Protein AF-T1ARJ4-F1 (afdb_monomer_lite)

Organism: NCBI:txid410659

Radius of gyration: 18.25 Å; chains: 1; bounding box: 37×45×45 Å

Foldseek 3Di:
DDWDKFWWADPNAIWMWTDPDVFKTFTFPPDRAPVRLVVVCVVVVHDSVVSRVVGGPRPIDGPPPIGTDPNHDDPDNVPDDDDDDQCPDPVSVVVVVVVVD

Structure (mmCIF, N/CA/C/O backbone):
data_AF-T1ARJ4-F1
#
_entry.id   AF-T1ARJ4-F1
#
loop_
_atom_site.group_PDB
_atom_site.id
_atom_site.type_symbol
_atom_site.label_atom_id
_atom_site.label_alt_id
_atom_site.label_comp_id
_atom_site.label_asym_id
_atom_site.label_entity_id
_atom_site.label_seq_id
_atom_site.pdbx_PDB_ins_code
_atom_site.Cartn_x
_atom_site.Cartn_y
_atom_site.Cartn_z
_atom_site.occupancy
_atom_site.B_iso_or_equiv
_atom_site.auth_seq_id
_atom_site.auth_comp_id
_atom_site.auth_asym_id
_atom_site.auth_atom_id
_atom_site.pdbx_PDB_model_num
ATOM 1 N N . MET A 1 1 ? 1.915 12.462 14.276 1.00 64.06 1 MET A N 1
ATOM 2 C CA . MET A 1 1 ? 2.733 11.327 13.788 1.00 64.06 1 MET A CA 1
ATOM 3 C C . MET A 1 1 ? 2.265 10.970 12.388 1.00 64.06 1 MET A C 1
ATOM 5 O O . MET A 1 1 ? 1.069 11.068 12.143 1.00 64.06 1 MET A O 1
ATOM 9 N N . SER A 1 2 ? 3.171 10.622 11.473 1.00 87.00 2 SER A N 1
ATOM 10 C CA . SER A 1 2 ? 2.799 10.201 10.118 1.00 87.00 2 SER A CA 1
ATOM 11 C C . SER A 1 2 ? 2.378 8.730 10.108 1.00 87.00 2 SER A C 1
ATOM 13 O O . SER A 1 2 ? 3.049 7.876 10.683 1.00 87.00 2 SER A O 1
ATOM 15 N N . LEU A 1 3 ? 1.255 8.436 9.452 1.00 92.81 3 LEU A N 1
ATOM 16 C CA . LEU A 1 3 ? 0.841 7.066 9.162 1.00 92.81 3 LEU A CA 1
ATOM 17 C C . LEU A 1 3 ? 1.707 6.524 8.019 1.00 92.81 3 LEU A C 1
ATOM 19 O O . LEU A 1 3 ? 1.800 7.150 6.964 1.00 92.81 3 LEU A O 1
ATOM 23 N N . ARG A 1 4 ? 2.316 5.357 8.226 1.00 95.44 4 ARG A N 1
ATOM 24 C CA . ARG A 1 4 ? 3.116 4.648 7.223 1.00 95.44 4 ARG A CA 1
ATOM 25 C C . ARG A 1 4 ? 2.526 3.256 7.026 1.00 95.44 4 ARG A C 1
ATOM 27 O O . ARG A 1 4 ? 2.360 2.524 8.000 1.00 95.44 4 ARG A O 1
ATOM 34 N N . LEU A 1 5 ? 2.197 2.917 5.785 1.00 96.38 5 LEU A N 1
ATOM 35 C CA . LEU A 1 5 ? 1.611 1.634 5.402 1.00 96.38 5 LEU A CA 1
ATOM 36 C C . LEU A 1 5 ? 2.557 0.884 4.473 1.00 96.38 5 LEU A C 1
ATOM 38 O O . LEU A 1 5 ? 3.272 1.501 3.684 1.00 96.38 5 LEU A O 1
ATOM 42 N N . VAL A 1 6 ? 2.518 -0.441 4.545 1.00 96.25 6 VAL A N 1
ATOM 43 C CA . VAL A 1 6 ? 3.244 -1.333 3.644 1.00 96.25 6 VAL A CA 1
ATOM 44 C C . VAL A 1 6 ? 2.318 -2.440 3.155 1.00 96.25 6 VAL A C 1
ATOM 46 O O . VAL A 1 6 ? 1.494 -2.951 3.915 1.00 96.25 6 VAL A O 1
ATOM 49 N N . GLN A 1 7 ? 2.450 -2.793 1.876 1.00 97.31 7 GLN A N 1
ATOM 50 C CA . GLN A 1 7 ? 1.855 -3.993 1.295 1.00 97.31 7 GLN A CA 1
ATOM 51 C C . GLN A 1 7 ? 2.934 -5.069 1.230 1.00 97.31 7 GLN A C 1
ATOM 53 O O . GLN A 1 7 ? 4.023 -4.817 0.709 1.00 97.31 7 GLN A O 1
ATOM 58 N N . ILE A 1 8 ? 2.640 -6.258 1.740 1.00 96.44 8 ILE A N 1
ATOM 59 C CA . ILE A 1 8 ? 3.583 -7.377 1.757 1.00 96.44 8 ILE A CA 1
ATOM 60 C C . ILE A 1 8 ? 2.879 -8.682 1.408 1.00 96.44 8 ILE A C 1
ATOM 62 O O . ILE A 1 8 ? 1.654 -8.790 1.484 1.00 96.44 8 ILE A O 1
ATOM 66 N N . GLU A 1 9 ? 3.671 -9.677 1.036 1.00 96.19 9 GLU A N 1
ATOM 67 C CA . GLU A 1 9 ? 3.228 -11.051 0.857 1.00 96.19 9 GLU A CA 1
ATOM 68 C C . GLU A 1 9 ? 3.933 -11.955 1.877 1.00 96.19 9 GLU A C 1
ATOM 70 O O . GLU A 1 9 ? 5.165 -11.976 1.959 1.00 96.19 9 GLU A O 1
ATOM 75 N N . ILE A 1 10 ? 3.143 -12.693 2.662 1.00 91.69 10 ILE A N 1
ATOM 76 C CA . ILE A 1 10 ? 3.594 -13.660 3.669 1.00 91.69 10 ILE A CA 1
ATOM 77 C C . ILE A 1 10 ? 2.936 -14.996 3.337 1.00 91.69 10 ILE A C 1
ATOM 79 O O . ILE A 1 10 ? 1.717 -15.069 3.248 1.00 91.69 10 ILE A O 1
ATOM 83 N N . ALA A 1 11 ? 3.730 -16.054 3.153 1.00 90.19 11 ALA A N 1
ATOM 84 C CA . ALA A 1 11 ? 3.220 -17.388 2.808 1.00 90.19 11 ALA A CA 1
ATOM 85 C C . ALA A 1 11 ? 2.258 -17.390 1.594 1.00 90.19 11 ALA A C 1
ATOM 87 O O . ALA A 1 11 ? 1.251 -18.090 1.598 1.00 90.19 11 ALA A O 1
ATOM 88 N N . ALA A 1 12 ? 2.580 -16.601 0.560 1.00 91.06 12 ALA A N 1
ATOM 89 C CA . ALA A 1 12 ? 1.755 -16.370 -0.636 1.00 91.06 12 ALA A CA 1
ATOM 90 C C . ALA A 1 12 ? 0.411 -15.647 -0.394 1.00 91.06 12 ALA A C 1
ATOM 92 O O . ALA A 1 12 ? -0.374 -15.484 -1.327 1.00 91.06 12 ALA A O 1
ATOM 93 N N . GLU A 1 13 ? 0.160 -15.150 0.819 1.00 93.75 13 GLU A N 1
ATOM 94 C CA . GLU A 1 13 ? -0.980 -14.291 1.126 1.00 93.75 13 GLU A CA 1
ATOM 95 C C . GLU A 1 13 ? -0.571 -12.821 1.160 1.00 93.75 13 GLU A C 1
ATOM 97 O O . GLU A 1 13 ? 0.406 -12.434 1.805 1.00 93.75 13 GLU A O 1
ATOM 102 N N . ARG A 1 14 ? -1.361 -11.979 0.493 1.00 95.88 14 ARG A N 1
ATOM 103 C CA . ARG A 1 14 ? -1.184 -10.526 0.515 1.00 95.88 14 ARG A CA 1
ATOM 104 C C . ARG A 1 14 ? -1.818 -9.930 1.764 1.00 95.88 14 ARG A C 1
ATOM 106 O O . ARG A 1 14 ? -2.954 -10.259 2.102 1.00 95.88 14 ARG A O 1
ATOM 113 N N . CYS A 1 15 ? -1.127 -8.998 2.408 1.00 95.75 15 CYS A N 1
ATOM 114 C CA . CYS A 1 15 ? -1.693 -8.217 3.500 1.00 95.75 15 CYS A CA 1
ATOM 115 C C . CYS A 1 15 ? -1.148 -6.786 3.532 1.00 95.75 15 CYS A C 1
ATOM 117 O O . CYS A 1 15 ? -0.124 -6.457 2.926 1.00 95.75 15 CYS A O 1
ATOM 119 N N . VAL A 1 16 ? -1.863 -5.928 4.260 1.00 97.31 16 VAL A N 1
ATOM 120 C CA . VAL A 1 16 ? -1.433 -4.565 4.579 1.00 97.31 16 VAL A CA 1
ATOM 121 C C . VAL A 1 16 ? -1.017 -4.516 6.041 1.00 97.31 16 VAL A C 1
ATOM 123 O O . VAL A 1 16 ? -1.681 -5.095 6.902 1.00 97.31 16 VAL A O 1
ATOM 126 N N . ALA A 1 17 ? 0.056 -3.790 6.333 1.00 96.56 17 ALA A N 1
ATOM 127 C CA . 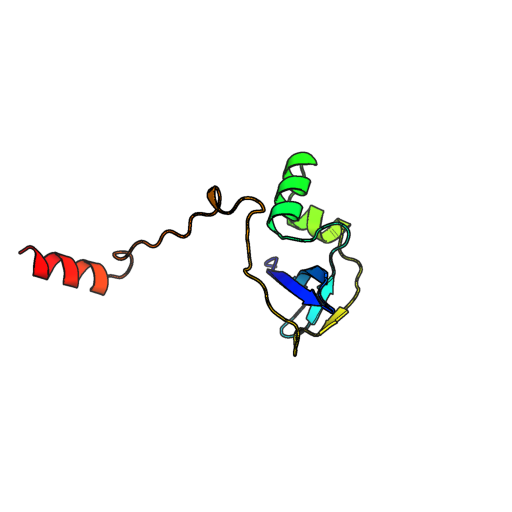ALA A 1 17 ? 0.503 -3.546 7.694 1.00 96.56 17 ALA A CA 1
ATOM 128 C C . ALA A 1 17 ? 0.818 -2.060 7.923 1.00 96.56 17 ALA A C 1
ATOM 130 O O . ALA A 1 17 ? 1.240 -1.350 7.008 1.00 96.56 17 ALA A O 1
ATOM 131 N N . ALA A 1 18 ? 0.606 -1.585 9.150 1.00 96.69 18 ALA A N 1
ATOM 132 C CA . ALA A 1 18 ? 0.981 -0.242 9.584 1.00 96.69 18 ALA A CA 1
ATOM 133 C C . ALA A 1 18 ? 2.325 -0.283 10.320 1.00 96.69 18 ALA A C 1
ATOM 135 O O . ALA A 1 18 ? 2.469 -1.034 11.284 1.00 96.69 18 ALA A O 1
ATOM 136 N N . LEU A 1 19 ? 3.305 0.511 9.880 1.00 94.94 19 LEU A N 1
ATOM 137 C CA . LEU A 1 19 ? 4.628 0.538 10.510 1.00 94.94 19 LEU A CA 1
ATOM 138 C C . LEU A 1 19 ? 4.546 1.153 11.907 1.00 94.94 19 LEU A C 1
ATOM 140 O O . LEU A 1 19 ? 4.009 2.251 12.079 1.00 94.94 19 LEU A O 1
ATOM 144 N N . VAL A 1 20 ? 5.160 0.475 12.873 1.00 89.62 20 VAL A N 1
ATOM 145 C CA . VAL A 1 20 ? 5.331 0.969 14.244 1.00 89.62 20 VAL A CA 1
ATOM 146 C C . VAL A 1 20 ? 6.692 1.650 14.377 1.00 89.62 20 VAL A C 1
ATOM 148 O O . VAL A 1 20 ? 6.773 2.785 14.843 1.00 89.62 20 VAL A O 1
ATOM 151 N N . ASP A 1 21 ? 7.742 1.007 13.871 1.00 86.50 21 ASP A N 1
ATOM 152 C CA . ASP A 1 21 ? 9.125 1.488 13.864 1.00 86.50 21 ASP A CA 1
ATOM 153 C C . ASP A 1 21 ? 9.858 1.030 12.582 1.00 86.50 21 ASP A C 1
ATOM 155 O O . ASP A 1 21 ? 9.223 0.676 11.583 1.00 86.50 21 ASP A O 1
ATOM 159 N N . GLU A 1 22 ? 11.189 1.126 12.566 1.00 78.62 22 GLU A N 1
ATOM 160 C CA . GLU A 1 22 ? 12.019 0.600 11.480 1.00 78.62 22 GLU A CA 1
ATOM 161 C C . GLU A 1 22 ? 12.276 -0.895 11.696 1.00 78.62 22 GLU A C 1
ATOM 163 O O . GLU A 1 22 ? 13.189 -1.284 12.416 1.00 78.62 22 GLU A O 1
ATOM 168 N N . GLY A 1 23 ? 11.441 -1.730 11.078 1.00 87.19 23 GLY A N 1
ATOM 169 C CA . GLY A 1 23 ? 11.581 -3.190 11.100 1.00 87.19 23 GLY A CA 1
ATOM 170 C C . GLY A 1 23 ? 10.295 -3.916 11.469 1.00 87.19 23 GLY A C 1
ATOM 171 O O . GLY A 1 23 ? 10.094 -5.046 11.025 1.00 87.19 23 GLY A O 1
ATOM 172 N N . HIS A 1 24 ? 9.384 -3.249 12.185 1.00 93.06 24 HIS A N 1
ATOM 173 C CA . HIS A 1 24 ? 8.152 -3.870 12.662 1.00 93.06 24 HIS A CA 1
ATOM 174 C C . HIS A 1 24 ? 6.898 -3.145 12.186 1.00 93.06 24 HIS A C 1
ATOM 176 O O . HIS A 1 24 ? 6.783 -1.914 12.225 1.00 93.06 24 HIS A O 1
ATOM 182 N N . ALA A 1 25 ? 5.905 -3.939 11.797 1.00 95.06 25 ALA A N 1
ATOM 183 C CA . ALA A 1 25 ? 4.586 -3.456 11.426 1.00 95.06 25 ALA A CA 1
ATOM 184 C C . ALA A 1 25 ? 3.480 -4.274 12.103 1.00 95.06 25 ALA A C 1
ATOM 186 O O . ALA A 1 25 ? 3.674 -5.433 12.461 1.00 95.06 25 ALA A O 1
ATOM 187 N N . HIS A 1 26 ? 2.308 -3.672 12.285 1.00 96.06 26 HIS A N 1
ATOM 188 C CA . HIS A 1 26 ? 1.109 -4.363 12.754 1.00 96.06 26 HIS A CA 1
ATOM 189 C C . HIS A 1 26 ? 0.205 -4.705 11.573 1.00 96.06 26 HIS A C 1
ATOM 191 O O . HIS A 1 26 ? -0.156 -3.814 10.800 1.00 96.06 26 HIS A O 1
ATOM 197 N N . ARG A 1 27 ? -0.179 -5.981 11.443 1.00 95.94 27 ARG A N 1
ATOM 198 C CA . ARG A 1 27 ? -1.106 -6.442 10.399 1.00 95.94 27 ARG A CA 1
ATOM 199 C C . ARG A 1 27 ? -2.466 -5.760 10.539 1.00 95.94 27 ARG A C 1
ATOM 201 O O . ARG A 1 27 ? -2.995 -5.639 11.649 1.00 95.94 27 ARG A O 1
ATOM 208 N N . LEU A 1 28 ? -3.042 -5.371 9.405 1.00 97.25 28 LEU A N 1
ATOM 209 C CA . LEU A 1 28 ? -4.417 -4.895 9.308 1.00 97.25 28 LEU A CA 1
ATOM 210 C C . LEU A 1 28 ? -5.341 -6.024 8.844 1.00 97.25 28 LEU A C 1
ATOM 212 O O . LEU A 1 28 ? -5.051 -6.697 7.855 1.00 97.25 28 LEU A O 1
ATOM 216 N N . ASP A 1 29 ? -6.467 -6.190 9.531 1.00 96.44 29 ASP A N 1
ATOM 217 C CA . ASP A 1 29 ? -7.476 -7.189 9.187 1.00 96.44 29 ASP A CA 1
ATOM 218 C C . ASP A 1 29 ? -8.483 -6.702 8.141 1.00 96.44 29 ASP A C 1
ATOM 220 O O . ASP A 1 29 ? -8.918 -5.542 8.114 1.00 96.44 29 ASP A O 1
ATOM 224 N N . GLY A 1 30 ? -8.921 -7.646 7.304 1.00 95.00 30 GLY A N 1
ATOM 225 C CA . GLY A 1 30 ? -10.003 -7.453 6.339 1.00 95.00 30 GLY A CA 1
ATOM 226 C C . GLY A 1 30 ? -9.653 -6.572 5.138 1.00 95.00 30 GLY A C 1
ATOM 227 O O . GLY A 1 30 ? -10.568 -6.027 4.524 1.00 95.00 30 GLY A O 1
ATOM 228 N N . VAL A 1 31 ? -8.359 -6.401 4.837 1.00 96.62 31 VAL A N 1
ATOM 229 C CA . VAL A 1 31 ? -7.858 -5.695 3.647 1.00 96.62 31 VAL A CA 1
ATOM 230 C C . VAL A 1 31 ? -6.600 -6.374 3.090 1.00 96.62 31 VAL A C 1
ATOM 232 O O . VAL A 1 31 ? -5.677 -6.702 3.838 1.00 96.62 31 VAL A O 1
ATOM 235 N N . ALA A 1 32 ? -6.542 -6.560 1.771 1.00 95.75 32 ALA A N 1
ATOM 236 C CA . ALA A 1 32 ? -5.411 -7.173 1.064 1.00 95.75 32 ALA A CA 1
ATOM 237 C C . ALA A 1 32 ? -4.539 -6.154 0.298 1.00 95.75 32 ALA A C 1
ATOM 239 O O . ALA A 1 32 ? -3.448 -6.494 -0.173 1.00 95.75 32 ALA A O 1
ATOM 240 N N . SER A 1 33 ? -4.999 -4.904 0.170 1.00 97.50 33 SER A N 1
ATOM 241 C CA . SER A 1 33 ? -4.244 -3.791 -0.419 1.00 97.50 33 SER A CA 1
ATOM 242 C C . SER A 1 33 ? -4.602 -2.444 0.219 1.00 97.50 33 SER A C 1
ATOM 244 O O . SER A 1 33 ? -5.660 -2.264 0.827 1.00 97.50 33 SER A O 1
ATOM 246 N N . VAL A 1 34 ? -3.709 -1.466 0.077 1.00 97.69 34 VAL A N 1
ATOM 247 C CA . VAL A 1 34 ? -3.920 -0.069 0.480 1.00 97.69 34 VAL A CA 1
ATOM 248 C C . VAL A 1 34 ? -5.048 0.553 -0.342 1.00 97.69 34 VAL A C 1
ATOM 250 O O . VAL A 1 34 ? -5.816 1.351 0.194 1.00 97.69 34 VAL A O 1
ATOM 253 N N . TYR A 1 35 ? -5.202 0.153 -1.608 1.00 97.69 35 TYR A N 1
ATOM 254 C CA . TYR A 1 35 ? -6.339 0.556 -2.437 1.00 97.69 35 TYR A CA 1
ATOM 255 C C . TYR A 1 35 ? -7.675 0.106 -1.832 1.00 97.69 35 TYR A C 1
ATOM 257 O O . TYR A 1 35 ? -8.607 0.905 -1.718 1.00 97.69 35 TYR A O 1
ATOM 265 N N . GL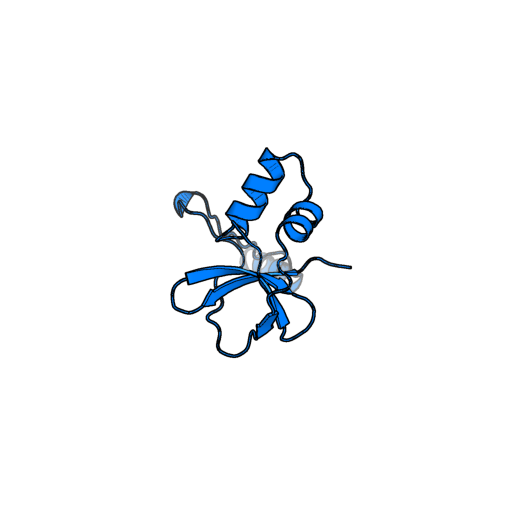U A 1 36 ? -7.764 -1.151 -1.392 1.00 97.81 36 GLU A N 1
ATOM 266 C CA . GLU A 1 36 ? -8.964 -1.674 -0.741 1.00 97.81 36 GLU A CA 1
ATOM 267 C C . GLU A 1 36 ? -9.239 -0.948 0.583 1.00 97.81 36 GLU A C 1
ATOM 269 O O . GLU A 1 36 ? -10.361 -0.500 0.819 1.00 97.81 36 GLU A O 1
ATOM 274 N N . LEU A 1 37 ? -8.207 -0.750 1.412 1.00 97.94 37 LEU A N 1
ATOM 275 C CA . LEU A 1 37 ? -8.305 0.023 2.652 1.00 97.94 37 LEU A CA 1
ATOM 276 C C . LEU A 1 37 ? -8.856 1.433 2.406 1.00 97.94 37 LEU A C 1
ATOM 278 O O . LEU A 1 37 ? -9.772 1.863 3.107 1.00 97.94 37 LEU A O 1
ATOM 282 N N . ALA A 1 38 ? -8.318 2.144 1.414 1.00 97.81 38 ALA A N 1
ATOM 283 C CA . ALA A 1 38 ? -8.758 3.489 1.067 1.00 97.81 38 ALA A CA 1
ATOM 284 C C . ALA A 1 38 ? -10.206 3.502 0.561 1.00 97.81 38 ALA A C 1
ATOM 286 O O . ALA A 1 38 ? -11.007 4.322 1.004 1.00 97.81 38 ALA A O 1
ATOM 287 N N . THR A 1 39 ? -10.564 2.556 -0.307 1.00 97.94 39 THR A N 1
ATOM 288 C CA . THR A 1 39 ? -11.918 2.433 -0.864 1.00 97.94 39 THR A CA 1
ATOM 289 C C . THR A 1 39 ? -12.947 2.162 0.232 1.00 97.94 39 THR A C 1
ATOM 291 O O . THR A 1 39 ? -13.981 2.827 0.296 1.00 97.94 39 THR A O 1
ATOM 294 N N . GLN A 1 40 ? -12.651 1.236 1.147 1.00 97.94 40 GLN A N 1
ATOM 295 C CA . GLN A 1 40 ? -13.528 0.936 2.276 1.00 97.94 40 GLN A CA 1
ATOM 296 C C . GLN A 1 40 ? -13.623 2.107 3.270 1.00 97.94 40 GLN A C 1
ATOM 298 O O . GLN A 1 40 ? -14.700 2.349 3.820 1.00 97.94 40 GLN A O 1
ATOM 303 N N . ALA A 1 41 ? -12.530 2.849 3.494 1.00 98.19 41 ALA A N 1
ATOM 304 C CA . ALA A 1 41 ? -12.532 4.042 4.341 1.00 98.19 41 ALA A CA 1
ATOM 305 C C . ALA A 1 41 ? -13.451 5.128 3.763 1.00 98.19 41 ALA A C 1
ATOM 307 O O . ALA A 1 41 ? -14.311 5.639 4.478 1.00 98.19 41 ALA A O 1
ATOM 308 N N . ILE A 1 42 ? -13.340 5.393 2.455 1.00 98.44 42 ILE A N 1
ATOM 309 C CA . ILE A 1 42 ? -14.212 6.324 1.726 1.00 98.44 42 ILE A CA 1
ATOM 310 C C . ILE A 1 42 ? -15.675 5.887 1.841 1.00 98.44 42 ILE A C 1
ATOM 312 O O . ILE A 1 42 ? -16.517 6.685 2.248 1.00 98.44 42 ILE A O 1
ATOM 316 N N . ALA A 1 43 ? -15.974 4.617 1.549 1.00 98.38 43 ALA A N 1
ATOM 317 C CA . ALA A 1 43 ? -17.334 4.080 1.628 1.00 98.38 43 ALA A CA 1
ATOM 318 C C . ALA A 1 43 ? -17.937 4.175 3.043 1.00 98.38 43 ALA A C 1
ATOM 320 O O . ALA A 1 43 ? -19.147 4.322 3.191 1.00 98.38 43 ALA A O 1
ATOM 321 N N . SER A 1 44 ? -17.094 4.121 4.078 1.00 97.69 44 SER A N 1
ATOM 322 C CA . SER A 1 44 ? -17.504 4.197 5.485 1.00 97.69 44 SER A CA 1
ATOM 323 C C . SER A 1 44 ? -17.464 5.615 6.070 1.00 97.69 44 SER A C 1
ATOM 325 O O . SER A 1 44 ? -17.751 5.780 7.255 1.00 97.69 44 SER A O 1
ATOM 327 N N . GLY A 1 45 ? -17.075 6.631 5.289 1.00 98.12 45 GLY A N 1
ATOM 328 C CA . GLY A 1 45 ? -16.917 8.006 5.775 1.00 98.12 45 GLY A CA 1
ATOM 329 C C . GLY A 1 45 ? -15.807 8.176 6.819 1.00 98.12 45 GLY A C 1
ATOM 330 O O . GLY A 1 45 ? -15.910 9.046 7.680 1.00 98.12 45 GLY A O 1
ATOM 331 N N . LEU A 1 46 ? -14.772 7.333 6.777 1.00 98.25 46 LEU A N 1
ATOM 332 C CA . LEU A 1 46 ? -13.647 7.350 7.713 1.00 98.25 46 LEU A CA 1
ATOM 333 C C . LEU A 1 46 ? -12.399 7.955 7.075 1.00 98.25 46 LEU A C 1
ATOM 335 O O . LEU A 1 46 ? -12.138 7.798 5.881 1.00 98.25 46 LEU A O 1
ATOM 339 N N . T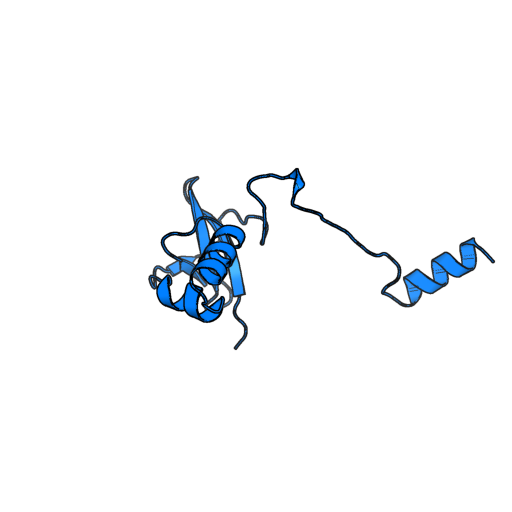HR A 1 47 ? -11.559 8.563 7.903 1.00 97.69 47 THR A N 1
ATOM 340 C CA . THR A 1 47 ? -10.174 8.853 7.532 1.00 97.69 47 THR A CA 1
ATOM 341 C C . THR A 1 47 ? -9.365 7.556 7.412 1.00 97.69 47 THR A C 1
ATOM 343 O O . THR A 1 47 ? -9.674 6.539 8.041 1.00 97.69 47 THR A O 1
ATOM 346 N N . LEU A 1 48 ? -8.263 7.587 6.653 1.00 96.25 48 LEU A N 1
ATOM 347 C CA . LEU A 1 48 ? -7.330 6.452 6.592 1.00 96.25 48 LEU A CA 1
ATOM 348 C C . LEU A 1 48 ? -6.780 6.077 7.974 1.00 96.25 48 LEU A C 1
ATOM 350 O O . LEU A 1 48 ? -6.605 4.896 8.256 1.00 96.25 48 LEU A O 1
ATOM 354 N N . GLN A 1 49 ? -6.530 7.060 8.844 1.00 96.25 49 GLN A N 1
ATOM 355 C CA . GLN A 1 49 ? -6.058 6.795 10.204 1.00 96.25 49 GLN A CA 1
ATOM 356 C C . GLN A 1 49 ? -7.096 6.013 11.015 1.00 96.25 49 GLN A C 1
ATOM 358 O O . GLN A 1 49 ? -6.751 4.995 11.606 1.00 96.25 49 GLN A O 1
ATOM 363 N N . GLU A 1 50 ? -8.367 6.416 10.984 1.00 97.38 50 GLU A N 1
ATOM 364 C CA . GLU A 1 50 ? -9.440 5.687 11.672 1.00 97.38 50 GLU A CA 1
ATOM 365 C C . GLU A 1 50 ? -9.641 4.281 11.101 1.00 97.38 50 GLU A C 1
ATOM 367 O O . GLU A 1 50 ? -9.814 3.328 11.862 1.00 97.38 50 GLU A O 1
A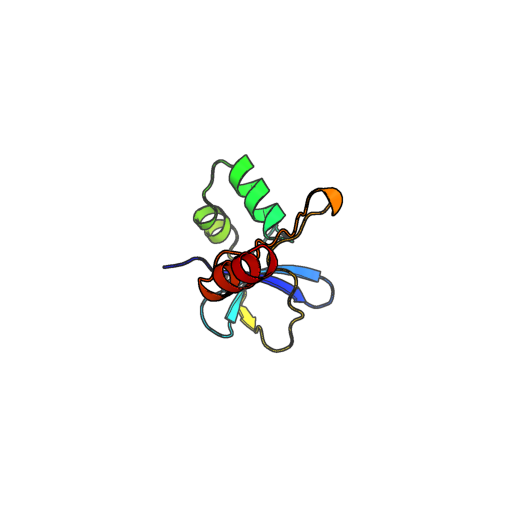TOM 372 N N . ALA A 1 51 ? -9.586 4.129 9.775 1.00 97.69 51 ALA A N 1
ATOM 373 C CA . ALA A 1 51 ? -9.704 2.830 9.119 1.00 97.69 51 ALA A CA 1
ATOM 374 C C . ALA A 1 51 ? -8.570 1.875 9.530 1.00 97.69 51 ALA A C 1
ATOM 376 O O . ALA A 1 51 ? -8.826 0.706 9.813 1.00 97.69 51 ALA A O 1
ATOM 377 N N . VAL A 1 52 ? -7.335 2.374 9.636 1.00 96.94 52 VAL A N 1
ATOM 378 C CA . VAL A 1 52 ? -6.189 1.612 10.154 1.00 96.94 52 VAL A CA 1
ATOM 379 C C . VAL A 1 52 ? -6.385 1.255 11.622 1.00 96.94 52 VAL A C 1
ATOM 381 O O . VAL A 1 52 ? -6.246 0.091 11.986 1.00 96.94 52 VAL A O 1
ATOM 384 N N . SER A 1 53 ? -6.745 2.221 12.471 1.00 95.12 53 SER A N 1
ATOM 385 C CA . SER A 1 53 ? -6.938 1.987 13.906 1.00 95.12 53 SER A CA 1
ATOM 386 C C . SER A 1 53 ? -8.002 0.927 14.192 1.00 95.12 53 SER A C 1
ATOM 388 O O . SER A 1 53 ? -7.820 0.130 15.104 1.00 95.12 53 SER A O 1
ATOM 390 N N . ARG A 1 54 ? -9.080 0.871 13.399 1.00 96.06 54 ARG A N 1
ATOM 391 C CA . ARG A 1 54 ? -10.141 -0.144 13.536 1.00 96.06 54 ARG A CA 1
ATOM 392 C C . ARG A 1 54 ? -9.726 -1.546 13.085 1.00 96.06 54 ARG A C 1
ATOM 394 O O . ARG A 1 54 ? -10.376 -2.510 13.472 1.00 96.06 54 ARG A O 1
ATOM 401 N N . ARG A 1 55 ? -8.698 -1.652 12.241 1.00 96.25 55 ARG A N 1
ATOM 402 C CA . ARG A 1 55 ? -8.237 -2.908 11.624 1.00 96.25 55 ARG A CA 1
ATOM 403 C C . ARG A 1 55 ? -6.936 -3.431 12.210 1.00 96.25 55 ARG A C 1
ATOM 405 O O . ARG A 1 55 ? -6.566 -4.565 11.932 1.00 96.25 55 ARG A O 1
ATOM 412 N N . SER A 1 56 ? -6.224 -2.605 12.968 1.00 93.00 56 SER A N 1
ATOM 413 C CA . SER A 1 56 ? -4.967 -2.984 13.598 1.00 93.00 56 SER A CA 1
ATOM 414 C C . SER A 1 56 ? -5.208 -4.099 14.610 1.00 93.00 56 SER A C 1
ATOM 416 O O . SER A 1 56 ? -5.904 -3.910 15.605 1.00 93.00 56 SER A O 1
ATOM 418 N N . THR A 1 57 ? -4.615 -5.259 14.354 1.00 85.75 57 THR A N 1
ATOM 419 C CA . THR A 1 57 ? -4.751 -6.453 15.205 1.00 85.75 57 THR A CA 1
ATOM 420 C C . THR A 1 57 ? -3.739 -6.498 16.345 1.00 85.75 57 THR A C 1
ATOM 422 O O . THR A 1 57 ? -3.853 -7.317 17.252 1.00 85.75 57 THR A O 1
ATOM 425 N N . GLY A 1 58 ? -2.694 -5.666 16.270 1.00 88.62 58 GLY A N 1
ATOM 426 C CA . GLY A 1 58 ? -1.497 -5.812 17.099 1.00 88.62 58 GLY A CA 1
ATOM 427 C C . GLY A 1 58 ? -0.634 -7.025 16.729 1.00 88.62 58 GLY A C 1
ATOM 428 O O . GLY A 1 58 ? 0.396 -7.240 17.365 1.00 88.62 58 GLY A O 1
ATOM 429 N N . GLN A 1 59 ? -1.003 -7.805 15.700 1.00 92.88 59 GLN A N 1
ATOM 430 C CA . GLN A 1 59 ? -0.158 -8.879 15.191 1.00 92.88 59 GLN A CA 1
ATOM 431 C C . GLN A 1 59 ? 1.106 -8.265 14.592 1.00 92.88 59 GLN A C 1
ATOM 433 O O . GLN A 1 59 ? 1.067 -7.636 13.530 1.00 92.88 59 GLN A O 1
ATOM 438 N N . ARG A 1 60 ? 2.225 -8.464 15.286 1.00 94.25 60 ARG A N 1
ATOM 439 C CA . ARG A 1 60 ? 3.542 -8.009 14.856 1.00 94.25 60 ARG A CA 1
ATOM 440 C C . ARG A 1 60 ? 4.020 -8.811 13.651 1.00 94.25 60 ARG A C 1
ATOM 442 O O . ARG A 1 60 ? 3.961 -10.039 13.645 1.00 94.25 60 ARG A O 1
ATOM 449 N N . ILE A 1 61 ? 4.516 -8.086 12.660 1.00 93.88 61 ILE A N 1
ATOM 450 C CA . ILE A 1 61 ? 5.197 -8.603 11.484 1.00 93.88 61 ILE A CA 1
ATOM 451 C C . ILE A 1 61 ? 6.616 -8.042 11.487 1.00 93.88 61 ILE A C 1
ATOM 453 O O . ILE A 1 61 ? 6.802 -6.823 11.515 1.00 93.88 61 ILE A O 1
ATOM 457 N N . GLU A 1 62 ? 7.586 -8.948 11.429 1.00 93.94 62 GLU A N 1
ATOM 458 C CA 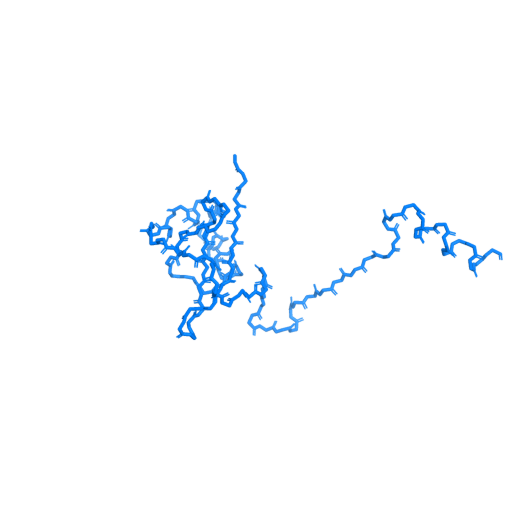. GLU A 1 62 ? 8.983 -8.648 11.126 1.00 93.94 62 GLU A CA 1
ATOM 459 C C . GLU A 1 62 ? 9.101 -8.406 9.617 1.00 93.94 62 GLU A C 1
ATOM 461 O O . GLU A 1 62 ? 8.700 -9.255 8.821 1.00 93.94 62 GLU A O 1
ATOM 466 N N . LEU A 1 63 ? 9.597 -7.237 9.208 1.00 92.25 63 LEU A N 1
ATOM 467 C CA . LEU A 1 63 ? 9.733 -6.888 7.788 1.00 92.25 63 LEU A CA 1
ATOM 468 C C . LEU A 1 63 ? 10.981 -7.507 7.140 1.00 92.25 63 LEU A C 1
ATOM 470 O O . LEU A 1 63 ? 11.147 -7.437 5.922 1.00 92.25 63 LEU A O 1
ATOM 474 N N . GLU A 1 64 ? 11.871 -8.110 7.924 1.00 92.25 64 GLU A N 1
ATOM 475 C CA . GLU A 1 64 ? 13.026 -8.818 7.387 1.00 92.25 64 GLU A CA 1
ATOM 476 C C . GLU A 1 64 ? 12.580 -10.100 6.667 1.00 92.25 64 GLU A C 1
ATOM 478 O O . GLU A 1 64 ? 11.867 -10.937 7.216 1.00 92.25 64 GLU A O 1
ATOM 483 N N . GLY A 1 65 ? 12.982 -10.250 5.404 1.00 88.56 65 GLY A N 1
ATOM 484 C CA . GLY A 1 65 ? 12.701 -11.448 4.609 1.00 88.56 65 GLY A CA 1
ATOM 485 C C . GLY A 1 65 ? 11.279 -11.560 4.046 1.00 88.56 65 GLY A C 1
ATOM 486 O O . GLY A 1 65 ? 11.020 -12.487 3.278 1.00 88.56 65 GLY A O 1
ATOM 487 N N . VAL A 1 66 ? 10.366 -10.628 4.351 1.00 92.81 66 VAL A N 1
ATOM 488 C CA . VAL A 1 66 ? 9.048 -10.592 3.694 1.00 92.81 66 VAL A CA 1
ATOM 489 C C . VAL A 1 66 ? 9.163 -10.027 2.283 1.00 92.81 66 VAL A C 1
ATOM 491 O O . VAL A 1 66 ? 9.979 -9.146 1.995 1.00 92.81 66 VAL A O 1
ATOM 494 N N . ARG A 1 67 ? 8.305 -10.499 1.378 1.00 95.94 67 ARG A N 1
ATOM 495 C CA . ARG A 1 67 ? 8.236 -9.938 0.030 1.00 95.94 67 ARG A CA 1
ATOM 496 C C . ARG A 1 67 ? 7.448 -8.632 0.073 1.00 95.94 67 ARG A C 1
ATOM 498 O O . ARG A 1 67 ? 6.238 -8.641 0.286 1.00 95.94 67 ARG A O 1
ATOM 505 N N . LEU A 1 68 ? 8.132 -7.516 -0.160 1.00 95.38 68 LEU A N 1
ATOM 506 C CA . LEU A 1 68 ? 7.490 -6.214 -0.332 1.00 95.38 68 LEU A CA 1
ATOM 507 C C . LEU A 1 68 ? 6.736 -6.157 -1.665 1.00 95.38 68 LEU A C 1
ATOM 509 O O . LEU A 1 68 ? 7.223 -6.617 -2.701 1.00 95.38 68 LEU A O 1
ATOM 513 N N . LEU A 1 69 ? 5.549 -5.564 -1.633 1.00 96.38 69 LEU A N 1
ATOM 514 C CA . LEU A 1 69 ? 4.720 -5.286 -2.801 1.00 96.38 69 LEU A CA 1
ATOM 515 C C . LEU A 1 69 ? 4.732 -3.775 -3.089 1.00 96.38 69 LEU A C 1
ATOM 517 O O . LEU A 1 69 ? 5.131 -2.990 -2.222 1.00 96.38 69 LEU A O 1
ATOM 521 N N . PRO A 1 70 ? 4.288 -3.332 -4.281 1.00 95.38 70 PRO A N 1
ATOM 522 C CA . PRO A 1 70 ? 4.083 -1.911 -4.539 1.00 95.38 70 PRO A CA 1
ATOM 523 C C . PRO A 1 70 ? 3.232 -1.266 -3.431 1.00 95.38 70 PRO A C 1
ATOM 525 O O . PRO A 1 70 ? 2.291 -1.900 -2.950 1.00 95.38 70 PRO A O 1
ATOM 528 N N . PRO A 1 71 ? 3.527 -0.021 -3.017 1.00 93.81 71 PRO A N 1
ATOM 529 C CA . PRO A 1 71 ? 2.802 0.641 -1.928 1.00 93.81 71 PRO A CA 1
ATOM 530 C C . PRO A 1 71 ? 1.333 0.920 -2.274 1.00 93.81 71 PRO A C 1
ATOM 532 O O . PRO A 1 71 ? 0.518 1.131 -1.380 1.00 93.81 71 PRO A O 1
ATOM 535 N N . ILE A 1 72 ? 1.011 0.928 -3.568 1.00 94.88 72 ILE A N 1
ATOM 536 C CA . ILE A 1 72 ? -0.337 1.003 -4.107 1.00 94.88 72 ILE A CA 1
ATOM 537 C C . ILE A 1 72 ? -0.381 0.254 -5.441 1.00 94.88 72 ILE A C 1
ATOM 539 O O . ILE A 1 72 ? 0.574 0.287 -6.220 1.00 94.88 72 ILE A O 1
ATOM 543 N N . ASP A 1 73 ? -1.492 -0.420 -5.694 1.00 95.19 73 ASP A N 1
ATOM 544 C CA . ASP A 1 73 ? -1.841 -1.066 -6.953 1.00 95.19 73 ASP A CA 1
ATOM 545 C C . ASP A 1 73 ? -3.360 -1.000 -7.171 1.00 95.19 73 ASP A C 1
ATOM 547 O O . ASP A 1 73 ? -4.099 -0.495 -6.325 1.00 95.19 73 ASP A O 1
ATOM 551 N N . HIS A 1 74 ? -3.830 -1.451 -8.335 1.00 95.81 74 HIS A N 1
ATOM 552 C CA . HIS A 1 74 ? -5.250 -1.490 -8.679 1.00 95.81 74 HIS A CA 1
ATOM 553 C C . HIS A 1 74 ? -5.609 -2.887 -9.216 1.00 95.81 74 HIS A C 1
ATOM 555 O O . HIS A 1 74 ? -4.803 -3.456 -9.957 1.00 95.81 74 HIS A O 1
ATOM 561 N N . PRO A 1 75 ? -6.787 -3.454 -8.879 1.00 93.88 75 PRO A N 1
ATOM 562 C CA . PRO A 1 75 ? -7.212 -4.763 -9.394 1.00 93.88 75 PRO A CA 1
ATOM 563 C C . PRO A 1 75 ? -7.339 -4.790 -10.923 1.00 93.88 75 PRO A C 1
ATOM 565 O O . PRO A 1 75 ? -7.089 -5.816 -11.547 1.00 93.88 75 PRO A O 1
ATOM 568 N N . ASP A 1 76 ? -7.695 -3.652 -11.517 1.00 95.62 76 ASP A N 1
ATOM 569 C CA . ASP A 1 76 ? -7.599 -3.409 -12.956 1.00 95.62 76 ASP A CA 1
ATOM 570 C C . ASP A 1 76 ? -6.371 -2.529 -13.268 1.00 95.62 76 ASP A C 1
ATOM 572 O O . ASP A 1 76 ? -6.404 -1.328 -12.976 1.00 95.62 76 ASP A O 1
ATOM 576 N N . PRO A 1 77 ? -5.307 -3.080 -13.878 1.00 90.88 77 PRO A N 1
ATOM 577 C CA . PRO A 1 77 ? -4.102 -2.328 -14.217 1.00 90.88 77 PRO A CA 1
ATOM 578 C C . PRO A 1 77 ? -4.346 -1.119 -15.129 1.00 90.88 77 PRO A C 1
ATOM 580 O O . PRO A 1 77 ? -3.549 -0.184 -15.098 1.00 90.88 77 PRO A O 1
ATOM 583 N N . ALA A 1 78 ? -5.436 -1.092 -15.908 1.00 95.69 78 ALA A N 1
ATOM 584 C CA . ALA A 1 78 ? -5.759 0.036 -16.784 1.00 95.69 78 ALA A CA 1
ATOM 585 C C . ALA A 1 78 ? -6.061 1.337 -16.016 1.00 95.69 78 ALA A C 1
ATOM 587 O O . ALA A 1 78 ? -5.991 2.419 -16.594 1.00 95.69 78 ALA A O 1
ATOM 588 N N . HIS A 1 79 ? -6.360 1.239 -14.717 1.00 94.94 79 HIS A N 1
ATOM 589 C CA . HIS A 1 79 ? -6.648 2.374 -13.839 1.00 94.94 79 HIS A CA 1
ATOM 590 C C . HIS A 1 79 ? -5.442 2.816 -12.990 1.00 94.94 79 HIS A C 1
ATOM 592 O O . HIS A 1 79 ? -5.572 3.731 -12.175 1.00 94.94 79 HIS A O 1
ATOM 598 N N . LEU A 1 80 ? -4.267 2.196 -13.163 1.00 94.50 80 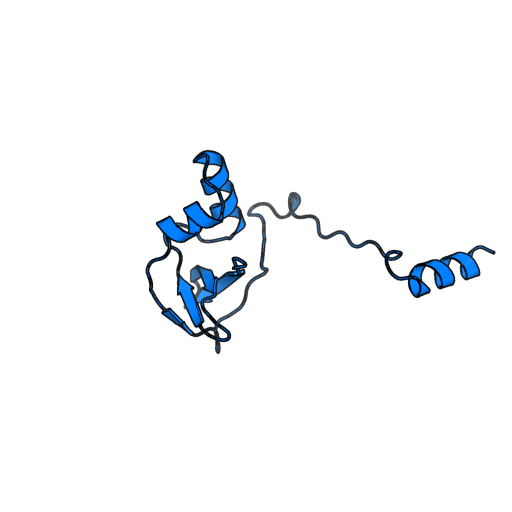LEU A N 1
ATOM 599 C CA . LEU A 1 80 ? -3.040 2.584 -12.468 1.00 94.50 80 LEU A CA 1
ATOM 600 C C . LEU A 1 80 ? -2.082 3.294 -13.429 1.00 94.50 80 LEU A C 1
ATOM 602 O O . LEU A 1 80 ? -1.402 2.667 -14.239 1.00 94.50 80 LEU A O 1
ATOM 606 N N . TYR A 1 81 ? -1.983 4.614 -13.292 1.00 93.31 81 TYR A N 1
ATOM 607 C CA . TYR A 1 81 ? -1.069 5.429 -14.086 1.00 93.31 81 TYR A CA 1
ATOM 608 C C . TYR A 1 81 ? 0.181 5.770 -13.282 1.00 93.31 81 TYR A C 1
ATOM 610 O O . TYR A 1 81 ? 0.104 6.422 -12.241 1.00 93.31 81 TYR A O 1
ATOM 618 N N . LEU A 1 82 ? 1.346 5.381 -13.797 1.00 90.00 82 LEU A N 1
ATOM 619 C CA . LEU A 1 82 ? 2.630 5.864 -13.306 1.00 90.00 82 LEU A CA 1
ATOM 620 C C . LEU A 1 82 ? 3.141 6.948 -14.253 1.00 90.00 82 LEU A C 1
ATOM 622 O O . LEU A 1 82 ? 3.662 6.659 -15.328 1.00 90.00 82 LEU A O 1
ATOM 626 N N . THR A 1 83 ? 2.978 8.206 -13.855 1.00 89.81 83 THR A N 1
ATOM 627 C CA . THR A 1 83 ? 3.425 9.360 -14.640 1.00 89.81 83 THR A CA 1
ATOM 628 C C . THR A 1 83 ? 4.584 10.054 -13.944 1.00 89.81 83 THR A C 1
ATOM 630 O O . THR A 1 83 ? 4.512 10.327 -12.747 1.00 89.81 83 THR A O 1
ATOM 633 N N . GLY A 1 84 ? 5.629 10.389 -14.692 1.00 85.00 84 GLY A N 1
ATOM 634 C CA . GLY A 1 84 ? 6.733 11.217 -14.215 1.00 85.00 84 GLY A CA 1
ATOM 635 C C . GLY A 1 84 ? 6.785 12.532 -14.981 1.00 85.00 84 GLY A C 1
ATOM 636 O O . GLY A 1 84 ? 6.469 12.570 -16.170 1.00 85.00 84 GLY A O 1
ATOM 637 N N . THR A 1 85 ? 7.208 13.606 -14.318 1.00 80.44 85 THR A N 1
ATOM 638 C CA . THR A 1 85 ? 7.544 14.866 -14.989 1.00 80.44 85 THR A CA 1
ATOM 639 C C . THR A 1 85 ? 9.042 15.117 -14.826 1.00 80.44 85 THR A C 1
ATOM 641 O O . THR A 1 85 ? 9.605 14.921 -13.751 1.00 80.44 85 THR A O 1
ATOM 644 N N . GLY A 1 86 ? 9.709 15.478 -15.922 1.00 75.06 86 GLY A N 1
ATOM 645 C CA . GLY A 1 86 ? 11.171 15.551 -15.990 1.00 75.06 86 GLY A CA 1
ATOM 646 C C . GLY A 1 86 ? 11.755 16.954 -15.847 1.00 75.06 86 GLY A C 1
ATOM 647 O O . GLY A 1 86 ? 12.893 17.139 -16.244 1.00 75.06 86 GLY A O 1
ATOM 648 N N . LEU A 1 87 ? 10.988 17.945 -15.371 1.00 78.12 87 LEU A N 1
ATOM 649 C CA . LEU A 1 87 ? 11.406 19.362 -15.322 1.00 78.12 87 LEU A CA 1
ATOM 650 C C . LEU A 1 87 ? 11.224 20.001 -13.940 1.00 78.12 87 LEU A C 1
ATOM 652 O O . LEU A 1 87 ? 11.081 21.213 -13.814 1.00 78.12 87 LEU A O 1
ATOM 656 N N . THR A 1 88 ? 11.194 19.189 -12.890 1.00 71.25 88 THR A N 1
ATOM 657 C CA . THR A 1 88 ? 10.980 19.654 -11.511 1.00 71.25 88 THR A CA 1
ATOM 658 C C . THR A 1 88 ? 12.274 20.030 -10.797 1.00 71.25 88 THR A C 1
ATOM 660 O O . THR A 1 88 ? 12.226 20.687 -9.761 1.00 71.25 88 THR A O 1
ATOM 663 N N . HIS A 1 89 ? 13.431 19.658 -11.352 1.00 82.12 89 HIS A N 1
ATOM 664 C CA . HIS A 1 89 ? 14.741 20.066 -10.854 1.00 82.12 89 HIS A CA 1
ATOM 665 C C . HIS A 1 89 ? 15.352 21.147 -11.755 1.00 82.12 89 HIS A C 1
ATOM 667 O O . HIS A 1 89 ? 15.265 21.052 -12.982 1.00 82.12 89 HIS A O 1
ATOM 673 N N . LEU A 1 90 ? 16.033 22.138 -11.172 1.00 77.56 90 LEU A N 1
ATOM 674 C CA . LEU A 1 90 ? 16.591 23.278 -11.913 1.00 77.56 90 LEU A CA 1
ATOM 675 C C . LEU A 1 90 ? 17.478 22.825 -13.091 1.00 77.56 90 LEU A C 1
ATOM 677 O O . LEU A 1 90 ? 17.259 23.220 -14.232 1.00 77.56 90 LEU A O 1
ATOM 681 N N . GLY A 1 91 ? 18.386 21.875 -12.841 1.00 78.44 91 GLY A N 1
ATOM 682 C CA . GLY A 1 91 ? 19.276 21.332 -13.879 1.00 78.44 91 GLY A CA 1
ATOM 683 C C . GLY A 1 91 ? 18.564 20.550 -14.995 1.00 78.44 91 GLY A C 1
ATOM 684 O O . GLY A 1 91 ? 19.081 20.449 -16.109 1.00 78.44 91 GLY A O 1
ATOM 685 N N . SER A 1 92 ? 17.364 20.020 -14.729 1.00 77.62 92 SER A N 1
ATOM 686 C CA . SER A 1 92 ? 16.550 19.343 -15.749 1.00 77.62 92 SER A CA 1
ATOM 687 C C . SER A 1 92 ? 15.834 20.336 -16.674 1.00 77.62 92 SER A C 1
ATOM 689 O O . SER A 1 92 ? 15.726 20.083 -17.874 1.00 77.62 92 SER A O 1
ATOM 691 N N . ALA A 1 93 ? 15.446 21.506 -16.150 1.00 78.38 93 ALA A N 1
ATOM 692 C CA . ALA A 1 93 ? 14.905 22.607 -16.944 1.00 78.38 93 ALA A CA 1
ATOM 693 C C . ALA A 1 93 ? 15.976 23.246 -17.845 1.00 78.38 93 ALA A C 1
ATOM 695 O O . ALA A 1 93 ? 15.764 23.373 -19.050 1.00 78.38 93 ALA A O 1
ATOM 696 N N . GLU A 1 94 ? 17.151 23.553 -17.290 1.00 77.06 94 GLU A N 1
ATOM 697 C CA . GLU A 1 94 ? 18.266 24.170 -18.027 1.00 77.06 94 GLU A CA 1
ATOM 698 C C . GLU A 1 94 ? 18.779 23.308 -19.191 1.00 77.06 94 GLU A C 1
ATOM 700 O O . GLU A 1 94 ? 19.109 23.825 -20.257 1.00 77.06 94 GLU A O 1
ATOM 705 N N . SER A 1 95 ? 18.852 21.984 -19.008 1.00 75.56 95 SER A N 1
ATOM 706 C CA . SER A 1 95 ? 19.333 21.072 -20.058 1.00 75.56 95 SER A CA 1
ATOM 707 C C . SER A 1 95 ? 18.386 21.024 -21.259 1.00 75.56 95 SER A C 1
ATOM 709 O O . SER A 1 95 ? 18.843 20.947 -22.396 1.00 75.56 95 SER A O 1
ATOM 711 N N . ARG A 1 96 ? 17.070 21.102 -21.022 1.00 77.81 96 ARG A N 1
ATOM 712 C CA . ARG A 1 96 ? 16.063 21.134 -22.091 1.00 77.81 96 ARG A CA 1
ATOM 713 C C . ARG A 1 96 ? 16.070 22.464 -22.841 1.00 77.81 96 ARG A C 1
ATOM 715 O O . ARG A 1 96 ? 15.947 22.452 -24.060 1.00 77.81 96 ARG A O 1
ATOM 722 N N . ASP A 1 97 ? 16.232 23.576 -22.127 1.00 80.88 97 ASP A N 1
ATOM 723 C CA . ASP A 1 97 ? 16.323 24.914 -22.723 1.00 80.88 97 ASP A CA 1
ATOM 724 C C . ASP A 1 97 ? 17.505 24.999 -23.705 1.00 80.88 97 ASP A C 1
ATOM 726 O O . ASP A 1 97 ? 17.336 25.366 -24.863 1.00 80.88 97 ASP A O 1
ATOM 730 N N . LYS A 1 98 ? 18.676 24.479 -23.308 1.00 80.50 98 LYS A N 1
ATOM 731 C CA . LYS A 1 98 ? 19.871 24.396 -24.169 1.00 80.50 98 LYS A CA 1
ATOM 732 C C . LYS A 1 98 ? 19.705 23.540 -25.430 1.00 80.50 98 LYS A C 1
ATOM 734 O O . LYS A 1 98 ? 20.449 23.743 -26.380 1.00 80.50 98 LYS A O 1
ATOM 739 N N . MET A 1 99 ? 18.788 22.569 -25.448 1.00 77.25 99 MET A N 1
ATOM 740 C CA . MET A 1 99 ? 18.530 21.735 -26.634 1.00 77.25 99 MET A CA 1
ATOM 741 C C . MET A 1 99 ? 17.618 22.415 -27.665 1.00 77.25 99 MET A C 1
ATOM 743 O O . MET A 1 99 ? 17.543 21.950 -28.801 1.00 77.25 99 MET A O 1
ATOM 747 N N . HIS A 1 100 ? 16.903 23.470 -27.269 1.00 75.50 100 HIS A N 1
ATOM 748 C CA . HIS A 1 100 ? 15.918 24.166 -28.100 1.00 75.50 100 HIS A CA 1
ATOM 749 C C . HIS A 1 100 ? 16.257 25.649 -28.349 1.00 75.50 100 HIS A C 1
ATOM 751 O O . HIS A 1 100 ? 15.435 26.349 -28.941 1.00 75.50 100 HIS A O 1
ATOM 757 N N . ALA A 1 101 ? 17.432 26.105 -27.907 1.00 56.47 101 ALA A N 1
ATOM 758 C CA . ALA A 1 101 ? 17.958 27.458 -28.095 1.00 56.47 101 ALA A CA 1
ATOM 759 C C . ALA A 1 101 ? 18.820 27.594 -29.359 1.00 56.47 101 ALA A C 1
ATOM 761 O O . ALA A 1 101 ? 19.478 26.599 -29.745 1.00 56.47 101 ALA A O 1
#

pLDDT: mean 91.13, std 8.29, range [56.47, 98.44]

Secondary structure (DSSP, 8-state):
----EEEEEETTEEEEEEESSSSEEEEETT-SSHHHHHHHHHHTT--HHHHHHHHEEEEEEE-TT-EE--SS--SSGGG------S-SSHHHHHHHHHHH-

Sequence (101 aa):
MSLRLVQIEIAAERCVAALVDEGHAHRLDGVASVYELATQAIASGLTLQEAVSRRSTGQRIELEGVRLLPPIDHPDPAHLYLTGTGLTHLGSAESRDKMHA